Protein AF-A0A7S4IKW6-F1 (afdb_monomer_lite)

Sequence (118 aa):
PWAKAIRKTIKEYEDLGVSIDPGWNEKRDEVMYNAVLGKFQQNQRLKTLLINTYPKELVEHRDSYWADGGDGSGENKLGHTLMRVRDVLRNELQTPLGKRHINKLPEPREEPQIKRTK

Structure (mmCIF, N/CA/C/O backbone):
data_AF-A0A7S4IKW6-F1
#
_entry.id   AF-A0A7S4IKW6-F1
#
loop_
_atom_site.group_PDB
_atom_site.id
_atom_site.type_symbol
_atom_site.label_atom_id
_atom_site.label_alt_id
_atom_site.label_comp_id
_atom_site.label_asym_id
_atom_site.label_entity_id
_atom_site.label_seq_id
_atom_site.pdbx_PDB_ins_code
_atom_site.Cartn_x
_atom_site.Cartn_y
_atom_site.Cartn_z
_atom_site.occupancy
_atom_site.B_iso_or_equiv
_atom_site.auth_seq_id
_atom_site.auth_comp_id
_atom_site.auth_asym_id
_atom_site.auth_atom_id
_atom_site.pdbx_PDB_model_num
ATOM 1 N N . PRO A 1 1 ? 23.397 0.909 1.119 1.00 82.44 1 PRO A N 1
ATOM 2 C CA . PRO A 1 1 ? 21.931 1.155 1.121 1.00 82.44 1 PRO A CA 1
ATOM 3 C C . PRO A 1 1 ? 21.209 0.276 0.092 1.00 82.44 1 PRO A C 1
ATOM 5 O O . PRO A 1 1 ? 21.657 0.207 -1.051 1.00 82.44 1 PRO A O 1
ATOM 8 N N . TRP A 1 2 ? 20.110 -0.374 0.484 1.00 82.56 2 TRP A N 1
ATOM 9 C CA . TRP A 1 2 ? 19.322 -1.267 -0.381 1.00 82.56 2 TRP A CA 1
ATOM 10 C C . TRP A 1 2 ? 18.869 -0.586 -1.687 1.00 82.56 2 TRP A C 1
ATOM 12 O O . TRP A 1 2 ? 18.935 -1.191 -2.750 1.00 82.56 2 TRP A O 1
A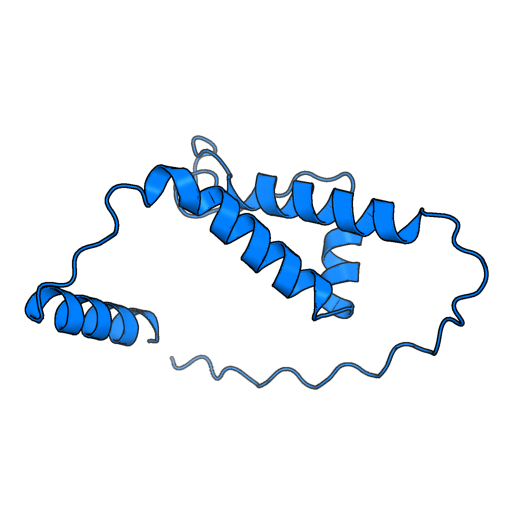TOM 22 N N . ALA A 1 3 ? 18.550 0.711 -1.642 1.00 83.56 3 ALA A N 1
ATOM 23 C CA . ALA A 1 3 ? 18.171 1.489 -2.823 1.00 83.56 3 ALA A CA 1
ATOM 24 C C . ALA A 1 3 ? 19.270 1.545 -3.905 1.00 83.56 3 ALA A C 1
ATOM 26 O O . ALA A 1 3 ? 18.968 1.521 -5.095 1.00 83.56 3 ALA A O 1
ATOM 27 N N . LYS A 1 4 ? 20.556 1.582 -3.516 1.00 89.38 4 LYS A N 1
ATOM 28 C CA . LYS A 1 4 ? 21.678 1.553 -4.474 1.00 89.38 4 LYS A CA 1
ATOM 29 C C . LYS A 1 4 ? 21.788 0.186 -5.154 1.00 89.38 4 LYS A C 1
ATOM 31 O O . LYS A 1 4 ? 22.070 0.134 -6.345 1.00 89.38 4 LYS A O 1
ATOM 36 N N . ALA A 1 5 ? 21.549 -0.892 -4.405 1.00 92.56 5 ALA A N 1
ATOM 37 C CA . ALA A 1 5 ? 21.542 -2.246 -4.949 1.00 92.56 5 ALA A CA 1
ATOM 38 C C . ALA A 1 5 ? 20.396 -2.427 -5.955 1.00 92.56 5 ALA A C 1
ATOM 40 O O . ALA A 1 5 ? 20.648 -2.858 -7.071 1.00 92.56 5 ALA A O 1
ATOM 41 N N . ILE A 1 6 ? 19.181 -1.979 -5.613 1.00 91.81 6 ILE A N 1
ATOM 42 C CA . ILE A 1 6 ? 18.028 -2.046 -6.523 1.00 91.81 6 ILE A CA 1
A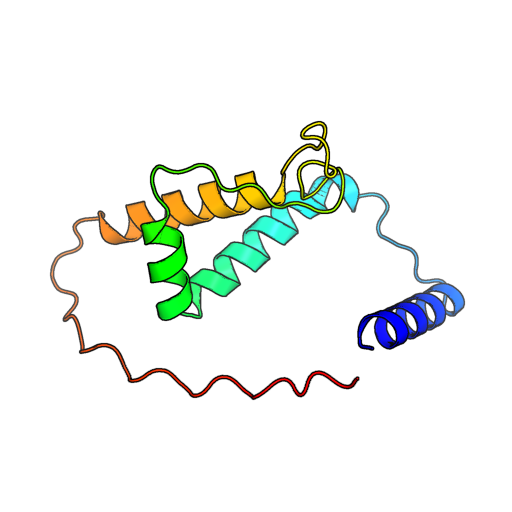TOM 43 C C . ILE A 1 6 ? 18.280 -1.266 -7.812 1.00 91.81 6 ILE A C 1
ATOM 45 O O . ILE A 1 6 ? 18.054 -1.801 -8.887 1.00 91.81 6 ILE A O 1
ATOM 49 N N . ARG A 1 7 ? 18.790 -0.029 -7.733 1.00 91.88 7 ARG A N 1
ATOM 50 C CA . ARG A 1 7 ? 19.098 0.760 -8.941 1.00 91.88 7 ARG A CA 1
ATOM 51 C C . ARG A 1 7 ? 20.119 0.072 -9.841 1.00 91.88 7 ARG A C 1
ATOM 53 O O . ARG A 1 7 ? 19.989 0.138 -11.056 1.00 91.88 7 ARG A O 1
ATOM 60 N N . LYS A 1 8 ? 21.122 -0.583 -9.248 1.00 94.62 8 LYS A N 1
ATOM 61 C CA . LYS A 1 8 ? 22.099 -1.368 -10.004 1.00 94.62 8 LYS A CA 1
ATOM 62 C C . LYS A 1 8 ? 21.411 -2.523 -10.735 1.00 94.62 8 LYS A C 1
ATOM 64 O O . LYS A 1 8 ? 21.619 -2.668 -11.928 1.00 94.62 8 LYS A O 1
ATOM 69 N N . THR A 1 9 ? 20.565 -3.280 -10.039 1.00 94.25 9 THR A N 1
ATOM 70 C CA . THR A 1 9 ? 19.806 -4.384 -10.637 1.00 94.25 9 THR A CA 1
ATOM 71 C C . THR A 1 9 ? 18.853 -3.901 -11.728 1.00 94.25 9 THR A C 1
ATOM 73 O O . THR A 1 9 ? 18.800 -4.516 -12.778 1.00 94.25 9 THR A O 1
ATOM 76 N N . ILE A 1 10 ? 18.146 -2.783 -11.537 1.00 91.94 10 ILE A N 1
ATOM 77 C CA . ILE A 1 10 ? 17.283 -2.208 -12.583 1.00 91.94 10 ILE A CA 1
ATOM 78 C C . ILE A 1 10 ? 18.101 -1.937 -13.847 1.00 91.94 10 ILE A C 1
ATOM 80 O O . ILE A 1 10 ? 17.740 -2.429 -14.909 1.00 91.94 10 ILE A O 1
ATOM 84 N N . LYS A 1 11 ? 19.247 -1.260 -13.708 1.00 93.75 11 LYS A N 1
ATOM 85 C CA . LYS A 1 11 ? 20.132 -0.978 -14.839 1.00 93.75 11 LYS A CA 1
ATOM 86 C C . LYS A 1 11 ? 20.637 -2.251 -15.526 1.00 93.75 11 LYS A C 1
ATOM 88 O O . LYS A 1 11 ? 20.643 -2.319 -16.745 1.00 93.75 11 LYS A O 1
ATOM 93 N N . GLU A 1 12 ? 21.033 -3.265 -14.755 1.00 96.31 12 GLU A N 1
ATOM 94 C CA . GLU A 1 12 ? 21.467 -4.559 -15.305 1.00 96.31 12 GLU A CA 1
ATOM 95 C C . GLU A 1 12 ? 20.377 -5.203 -16.180 1.00 96.31 12 GLU A C 1
ATOM 97 O O . GLU A 1 12 ? 20.694 -5.793 -17.205 1.00 96.31 12 GLU A O 1
ATOM 102 N N . TYR A 1 13 ? 19.100 -5.074 -15.814 1.00 95.56 13 TYR A N 1
ATOM 103 C CA . TYR A 1 13 ? 17.983 -5.606 -16.601 1.00 95.56 13 TYR A CA 1
ATOM 104 C C . TYR A 1 13 ? 17.617 -4.708 -17.792 1.00 95.56 13 TYR A C 1
ATOM 106 O O . TYR A 1 13 ? 17.295 -5.226 -18.860 1.00 95.56 13 TYR A O 1
ATOM 114 N N . GLU A 1 14 ? 17.719 -3.386 -17.645 1.00 95.00 14 GLU A N 1
ATOM 115 C CA . GLU A 1 14 ? 17.571 -2.436 -18.756 1.00 95.00 14 GLU A CA 1
ATOM 116 C C . GLU A 1 14 ? 18.622 -2.694 -19.849 1.00 95.00 14 GLU A C 1
ATOM 118 O O . GLU A 1 14 ? 18.273 -2.770 -21.026 1.00 95.00 14 GLU A O 1
ATOM 123 N N . ASP A 1 15 ? 19.884 -2.924 -19.465 1.00 96.38 15 ASP A N 1
ATOM 124 C CA . ASP A 1 15 ? 20.984 -3.259 -20.382 1.00 96.38 15 ASP A CA 1
ATOM 125 C C . ASP A 1 15 ? 20.752 -4.615 -21.096 1.00 96.38 15 ASP A C 1
ATOM 127 O O . ASP A 1 15 ? 21.259 -4.838 -22.195 1.00 96.38 15 ASP A O 1
ATOM 131 N N . LEU A 1 16 ? 19.946 -5.510 -20.506 1.00 97.00 16 LEU A N 1
ATOM 132 C CA . LEU A 1 16 ? 19.491 -6.770 -21.116 1.00 97.00 16 LEU A CA 1
ATOM 133 C C . LEU A 1 16 ? 18.244 -6.604 -22.007 1.00 97.00 16 LEU A C 1
ATOM 135 O O . LEU A 1 16 ? 17.724 -7.593 -22.525 1.00 97.00 16 LEU A O 1
ATOM 139 N N . GLY A 1 17 ? 17.753 -5.377 -22.190 1.00 95.81 17 GLY A N 1
ATOM 140 C CA . GLY A 1 17 ? 16.576 -5.074 -23.004 1.00 95.81 17 GLY A CA 1
ATOM 141 C C . GLY A 1 17 ? 15.240 -5.300 -22.294 1.00 95.81 17 GLY A C 1
ATOM 142 O O . GLY A 1 17 ? 14.199 -5.311 -22.951 1.00 95.81 17 GLY A O 1
ATOM 143 N N . VAL A 1 18 ? 15.235 -5.481 -20.970 1.00 95.50 18 VAL A N 1
ATOM 144 C CA . VAL A 1 18 ? 13.996 -5.563 -20.188 1.00 95.50 18 VAL A CA 1
ATOM 145 C C . VAL A 1 18 ? 13.476 -4.155 -19.934 1.00 95.50 18 VAL A C 1
ATOM 147 O O . VAL A 1 18 ? 14.145 -3.334 -19.311 1.00 95.50 18 VAL A O 1
ATOM 150 N N . SER A 1 19 ? 12.255 -3.881 -20.384 1.00 91.88 19 SER A N 1
ATOM 151 C CA . SER A 1 19 ? 11.562 -2.627 -20.108 1.00 91.88 19 SER A CA 1
ATOM 152 C C . SER A 1 19 ? 10.540 -2.788 -18.986 1.00 91.88 19 SER A C 1
ATOM 154 O O . SER A 1 19 ? 10.034 -3.880 -18.718 1.00 91.88 19 SER A O 1
ATOM 156 N N . ILE A 1 20 ? 10.185 -1.670 -18.356 1.00 89.25 20 ILE A N 1
ATOM 157 C CA . ILE A 1 20 ? 9.023 -1.619 -17.469 1.00 89.25 20 ILE A CA 1
ATOM 158 C C . ILE A 1 20 ? 7.768 -1.918 -18.297 1.00 89.25 20 ILE A C 1
ATOM 160 O O . ILE A 1 20 ? 7.652 -1.488 -19.446 1.00 89.25 20 ILE A O 1
ATOM 164 N N . ASP A 1 21 ? 6.840 -2.668 -17.706 1.00 92.12 21 ASP A N 1
ATOM 165 C CA . ASP A 1 21 ? 5.535 -2.922 -18.306 1.00 92.12 21 ASP A CA 1
ATOM 166 C C . ASP A 1 21 ? 4.819 -1.583 -18.569 1.00 92.12 21 ASP A C 1
ATOM 168 O O . ASP A 1 21 ? 4.603 -0.826 -17.616 1.00 92.12 21 ASP A O 1
ATOM 172 N N . PRO A 1 22 ? 4.437 -1.267 -19.820 1.00 94.44 22 PRO A N 1
ATOM 173 C CA . PRO A 1 22 ? 3.726 -0.030 -20.124 1.00 94.44 22 PRO A CA 1
ATOM 174 C C . PRO A 1 22 ? 2.393 0.088 -19.370 1.00 94.44 22 PRO A C 1
ATOM 176 O O . PRO A 1 22 ? 1.984 1.202 -19.065 1.00 94.44 22 PRO A O 1
ATOM 179 N N . GLY A 1 23 ? 1.762 -1.038 -19.009 1.00 96.44 23 GLY A N 1
ATOM 180 C CA . GLY A 1 23 ? 0.545 -1.105 -18.196 1.00 96.44 23 GLY A CA 1
ATOM 181 C C . GLY A 1 23 ? 0.789 -1.062 -16.679 1.00 96.44 23 GLY A C 1
ATOM 182 O O . GLY A 1 23 ? -0.063 -1.475 -15.885 1.00 96.44 23 GLY A O 1
ATOM 183 N N . TRP A 1 24 ? 1.994 -0.682 -16.232 1.00 94.88 24 TRP A N 1
ATOM 184 C CA . TRP A 1 24 ? 2.344 -0.675 -14.810 1.00 94.88 24 TRP A CA 1
ATOM 185 C C . TRP A 1 24 ? 1.523 0.331 -13.997 1.00 94.88 24 TRP A C 1
ATOM 187 O O . TRP A 1 24 ? 1.130 0.032 -12.866 1.00 94.88 24 TRP A O 1
ATOM 197 N N . ASN A 1 25 ? 1.250 1.512 -14.550 1.00 94.00 25 ASN A N 1
ATOM 198 C CA . ASN A 1 25 ? 0.569 2.578 -13.815 1.00 94.00 25 ASN A CA 1
ATOM 199 C C . ASN A 1 25 ? -0.882 2.220 -13.477 1.00 94.00 25 ASN A C 1
ATOM 201 O O . ASN A 1 25 ? -1.384 2.626 -12.434 1.00 94.00 25 ASN A O 1
ATOM 205 N N . GLU A 1 26 ? -1.516 1.401 -14.307 1.00 94.75 26 GLU A N 1
ATOM 206 C CA . GLU A 1 26 ? -2.891 0.939 -14.170 1.00 94.75 26 GLU A CA 1
ATOM 207 C C . GLU A 1 26 ? -3.023 -0.151 -13.099 1.00 94.75 26 GLU A C 1
ATOM 209 O O . GLU A 1 26 ? -4.077 -0.293 -12.483 1.00 94.75 26 GLU A O 1
ATOM 214 N N . LYS A 1 27 ? -1.952 -0.918 -12.845 1.00 96.62 27 LYS A N 1
ATOM 215 C CA . LYS A 1 27 ? -1.973 -2.054 -11.907 1.00 96.62 27 LYS A CA 1
ATOM 216 C C . LYS A 1 27 ? -1.247 -1.812 -10.584 1.00 96.62 27 LYS A C 1
ATOM 218 O O . LYS A 1 27 ? -1.445 -2.585 -9.647 1.00 96.62 27 LYS A O 1
ATOM 223 N N . ARG A 1 28 ? -0.409 -0.772 -10.474 1.00 96.00 28 ARG A N 1
ATOM 224 C CA . ARG A 1 28 ? 0.435 -0.527 -9.285 1.00 96.00 28 ARG A CA 1
ATOM 225 C C . ARG A 1 28 ? -0.358 -0.413 -7.981 1.00 96.00 28 ARG A C 1
ATOM 227 O O . ARG A 1 28 ? 0.108 -0.904 -6.955 1.00 96.00 28 ARG A O 1
ATOM 234 N N . ASP A 1 29 ? -1.551 0.178 -8.027 1.00 97.50 29 ASP A N 1
ATOM 235 C CA . ASP A 1 29 ? -2.418 0.346 -6.854 1.00 97.50 29 ASP A CA 1
ATOM 236 C C . ASP A 1 29 ? -2.935 -1.005 -6.351 1.00 97.50 29 ASP A C 1
ATOM 238 O O . ASP A 1 29 ? -2.872 -1.297 -5.158 1.00 97.50 29 ASP A O 1
ATOM 242 N N . GLU A 1 30 ? -3.372 -1.872 -7.265 1.00 97.88 30 GLU A N 1
ATOM 243 C CA . GLU A 1 30 ? -3.860 -3.209 -6.926 1.00 97.88 30 GLU A CA 1
ATOM 244 C C . GLU A 1 30 ? -2.716 -4.122 -6.459 1.00 97.88 30 GLU A C 1
ATOM 246 O O . GLU A 1 30 ? -2.856 -4.872 -5.493 1.00 97.88 30 GLU A O 1
ATOM 251 N N . VAL A 1 31 ? -1.533 -4.021 -7.074 1.00 97.94 31 VAL A N 1
ATOM 252 C CA . VAL A 1 31 ? -0.333 -4.726 -6.596 1.00 97.94 31 VAL A CA 1
ATOM 253 C C . VAL A 1 31 ? 0.034 -4.275 -5.177 1.00 97.94 31 VAL A C 1
ATOM 255 O O . VAL A 1 31 ? 0.313 -5.117 -4.320 1.00 97.94 31 VAL A O 1
ATOM 258 N N . MET A 1 32 ? -0.011 -2.967 -4.900 1.00 97.69 32 MET A N 1
ATOM 259 C CA . MET A 1 32 ? 0.237 -2.428 -3.561 1.00 97.69 32 MET A CA 1
ATOM 260 C C . MET A 1 32 ? -0.805 -2.925 -2.558 1.00 97.69 32 MET A C 1
ATOM 262 O O . MET A 1 32 ? -0.438 -3.363 -1.469 1.00 97.69 32 MET A O 1
ATOM 266 N N . TYR A 1 33 ? -2.088 -2.919 -2.927 1.00 98.56 33 TYR A N 1
ATOM 267 C CA . TYR A 1 33 ? -3.160 -3.453 -2.092 1.00 98.56 33 TYR A CA 1
ATOM 268 C C . TYR A 1 33 ? -2.897 -4.906 -1.691 1.00 98.56 33 TYR A C 1
ATOM 270 O O . TYR A 1 33 ? -2.891 -5.216 -0.499 1.00 98.56 33 TYR A O 1
ATOM 278 N N . ASN A 1 34 ? -2.593 -5.774 -2.657 1.00 98.38 34 ASN A N 1
ATOM 279 C CA . ASN A 1 34 ? -2.316 -7.186 -2.396 1.00 98.38 34 ASN A CA 1
ATOM 280 C C . ASN A 1 34 ? -1.077 -7.382 -1.507 1.00 98.38 34 ASN A C 1
ATOM 282 O O . ASN A 1 34 ? -1.099 -8.189 -0.574 1.00 98.38 34 ASN A O 1
ATOM 286 N N . ALA A 1 35 ? -0.013 -6.606 -1.733 1.00 98.38 35 ALA A N 1
ATOM 287 C CA . ALA A 1 35 ? 1.191 -6.651 -0.905 1.00 98.38 35 ALA A CA 1
ATOM 288 C C . ALA A 1 35 ? 0.922 -6.202 0.543 1.00 98.38 35 ALA A C 1
ATOM 290 O O . ALA A 1 35 ? 1.359 -6.854 1.496 1.00 98.38 35 ALA A O 1
ATOM 291 N N . VAL A 1 36 ? 0.182 -5.103 0.724 1.00 98.38 36 VAL A N 1
ATOM 292 C CA . VAL A 1 36 ? -0.193 -4.577 2.043 1.00 98.38 36 VAL A CA 1
ATOM 293 C C . VAL A 1 36 ? -1.116 -5.560 2.761 1.00 98.38 36 VAL A C 1
ATOM 295 O O . VAL A 1 36 ? -0.857 -5.895 3.918 1.00 98.38 36 VAL A O 1
ATOM 298 N N . LEU A 1 37 ? -2.140 -6.083 2.085 1.00 98.31 37 LEU A N 1
ATOM 299 C CA . LEU A 1 37 ? -3.033 -7.094 2.647 1.00 98.31 37 LEU A CA 1
ATOM 300 C C . LEU A 1 37 ? -2.245 -8.321 3.113 1.00 98.31 37 LEU A C 1
ATOM 302 O O . LEU A 1 37 ? -2.355 -8.701 4.278 1.00 98.31 37 LEU A O 1
ATOM 306 N N . GLY A 1 38 ? -1.383 -8.876 2.256 1.00 97.88 38 GLY A N 1
ATOM 307 C CA . GLY A 1 38 ? -0.528 -10.012 2.598 1.00 97.88 38 GLY A CA 1
ATOM 308 C C . GLY A 1 38 ? 0.356 -9.736 3.818 1.00 97.88 38 GLY A C 1
ATOM 309 O O . GLY A 1 38 ? 0.391 -10.542 4.749 1.00 97.88 38 GLY A O 1
ATOM 310 N N . LYS A 1 39 ? 0.993 -8.557 3.882 1.00 97.81 39 LYS A N 1
ATOM 311 C CA . LYS A 1 39 ? 1.820 -8.130 5.024 1.00 97.81 39 LYS A CA 1
ATOM 312 C C . LYS A 1 39 ? 1.048 -8.168 6.344 1.00 97.81 39 LYS A C 1
ATOM 314 O O . LYS A 1 39 ? 1.552 -8.690 7.341 1.00 97.81 39 LYS A O 1
ATOM 319 N N . PHE A 1 40 ? -0.160 -7.608 6.369 1.00 97.94 40 PHE A N 1
ATOM 320 C CA . PHE A 1 40 ? -0.973 -7.555 7.584 1.00 97.94 40 PHE A CA 1
ATOM 321 C C . PHE A 1 40 ? -1.677 -8.885 7.876 1.00 97.94 40 PHE A C 1
ATOM 323 O O . PHE A 1 40 ? -1.886 -9.213 9.039 1.00 97.94 40 PHE A O 1
ATOM 330 N N . GLN A 1 41 ? -1.982 -9.707 6.873 1.00 95.50 41 GLN A N 1
ATOM 331 C CA . GLN A 1 41 ? -2.506 -11.056 7.091 1.00 95.50 41 GLN A CA 1
ATOM 332 C C . GLN A 1 41 ? -1.462 -11.988 7.718 1.00 95.50 41 GLN A C 1
ATOM 334 O O . GLN A 1 41 ? -1.801 -12.725 8.644 1.00 95.50 41 GLN A O 1
ATOM 339 N N . GLN A 1 42 ? -0.208 -11.917 7.264 1.00 96.81 42 GLN A N 1
ATOM 340 C CA . GLN A 1 42 ? 0.894 -12.770 7.725 1.00 96.81 42 GLN A CA 1
ATOM 341 C C . GLN A 1 42 ? 1.408 -12.413 9.127 1.00 96.81 42 GLN A C 1
ATOM 343 O O . GLN A 1 42 ? 1.981 -13.265 9.807 1.00 96.81 42 GLN A O 1
ATOM 348 N N . ASN A 1 43 ? 1.227 -11.167 9.577 1.00 96.94 43 ASN A N 1
ATOM 349 C CA . ASN A 1 43 ? 1.751 -10.693 10.856 1.00 96.94 43 ASN A CA 1
ATOM 350 C C . ASN A 1 43 ? 0.634 -10.187 11.779 1.00 96.94 43 ASN A C 1
ATOM 352 O O . ASN A 1 43 ? 0.157 -9.058 11.655 1.00 96.94 43 ASN A O 1
ATOM 356 N N . GLN A 1 44 ? 0.260 -11.014 12.759 1.00 94.81 44 GLN A N 1
ATOM 357 C CA . GLN A 1 44 ? -0.862 -10.731 13.655 1.00 94.81 44 GLN A CA 1
ATOM 358 C C . GLN A 1 44 ? -0.649 -9.481 14.526 1.00 94.81 44 GLN A C 1
ATOM 360 O O . GLN A 1 44 ? -1.603 -8.749 14.780 1.00 94.81 44 GLN A O 1
ATOM 365 N N . ARG A 1 45 ? 0.588 -9.186 14.951 1.00 96.88 45 ARG A N 1
ATOM 366 C CA . ARG A 1 45 ? 0.886 -7.962 15.713 1.00 96.88 45 ARG A CA 1
ATOM 367 C C . ARG A 1 45 ? 0.644 -6.720 14.859 1.00 96.88 45 ARG A C 1
ATOM 369 O O . ARG A 1 45 ? -0.030 -5.797 15.309 1.00 96.88 45 ARG A O 1
ATOM 376 N N . LEU A 1 46 ? 1.154 -6.708 13.625 1.00 97.88 46 LEU A N 1
ATOM 377 C CA . LEU A 1 46 ? 0.921 -5.599 12.696 1.00 97.88 46 LEU A CA 1
ATOM 378 C C . LEU A 1 46 ? -0.567 -5.453 12.365 1.00 97.88 46 LEU A C 1
ATOM 380 O O . LEU A 1 46 ? -1.066 -4.332 12.341 1.00 97.88 46 LEU A O 1
ATOM 384 N N . LYS A 1 47 ? -1.283 -6.569 12.161 1.00 97.44 47 LYS A N 1
ATOM 385 C CA . LYS A 1 47 ? -2.740 -6.578 11.947 1.00 97.44 47 LYS A CA 1
ATOM 386 C C . LYS A 1 47 ? -3.468 -5.817 13.047 1.00 97.44 47 LYS A C 1
ATOM 388 O O . LYS A 1 47 ? -4.216 -4.889 12.757 1.00 97.44 47 LYS A O 1
ATOM 393 N N . THR A 1 48 ? -3.208 -6.180 14.302 1.00 96.56 48 THR A N 1
ATOM 394 C CA . THR A 1 48 ? -3.817 -5.531 15.467 1.00 96.56 48 THR A CA 1
ATOM 395 C C . THR A 1 48 ? -3.484 -4.042 15.517 1.00 96.56 48 THR A C 1
ATOM 397 O O . THR A 1 48 ? -4.377 -3.229 15.737 1.00 96.56 48 THR A O 1
ATOM 400 N N . LEU A 1 49 ? -2.226 -3.665 15.257 1.00 98.06 49 LEU A N 1
ATOM 401 C CA . LEU A 1 49 ? -1.822 -2.257 15.221 1.00 98.06 49 LEU A CA 1
ATOM 402 C C . LEU A 1 49 ? -2.587 -1.466 14.155 1.00 98.06 49 LEU A C 1
ATOM 404 O O . LEU A 1 49 ? -3.089 -0.389 14.460 1.00 98.06 49 LEU A O 1
ATOM 408 N N . LEU A 1 50 ? -2.722 -2.005 12.940 1.00 98.06 50 LEU A N 1
ATOM 409 C CA . LEU A 1 50 ? -3.469 -1.350 11.867 1.00 98.06 50 LEU A CA 1
ATOM 410 C C . LEU A 1 50 ? -4.954 -1.203 12.219 1.00 98.06 50 LEU A C 1
ATOM 412 O O . LEU A 1 50 ? -5.518 -0.124 12.045 1.00 98.06 50 LEU A O 1
ATOM 416 N N . ILE A 1 51 ? -5.581 -2.258 12.745 1.00 97.62 51 ILE A N 1
ATOM 417 C CA . ILE A 1 51 ? -6.991 -2.244 13.164 1.00 97.62 51 ILE A CA 1
ATOM 418 C C . ILE A 1 51 ? -7.242 -1.166 14.222 1.00 97.62 51 ILE A C 1
ATOM 420 O O . ILE A 1 51 ? -8.204 -0.406 14.103 1.00 97.62 51 ILE A O 1
ATOM 424 N N . ASN A 1 52 ? -6.343 -1.047 15.200 1.00 97.31 52 ASN A N 1
ATOM 425 C CA . ASN A 1 52 ? -6.447 -0.078 16.290 1.00 97.31 52 ASN A CA 1
ATOM 426 C C . ASN A 1 52 ? -6.307 1.386 15.842 1.00 97.31 52 ASN A C 1
ATOM 428 O O . ASN A 1 52 ? -6.549 2.286 16.642 1.00 97.31 52 ASN A O 1
ATOM 432 N N . THR A 1 53 ? -5.942 1.653 14.584 1.00 97.75 53 THR A N 1
ATOM 433 C CA . THR A 1 53 ? -5.959 3.022 14.046 1.00 97.75 53 THR A CA 1
ATOM 434 C C . THR A 1 53 ? -7.370 3.521 13.740 1.00 97.75 53 THR A C 1
ATOM 436 O O . THR A 1 53 ? -7.565 4.725 13.607 1.00 97.75 53 THR A O 1
ATOM 439 N N . TYR A 1 54 ? -8.365 2.634 13.620 1.00 96.19 54 TYR A N 1
ATOM 440 C CA . TYR A 1 54 ? -9.743 3.032 13.335 1.00 96.19 54 TYR A CA 1
ATOM 441 C C . TYR A 1 54 ? -10.321 3.910 14.467 1.00 96.19 54 TYR A C 1
ATOM 443 O O . TYR A 1 54 ? -10.122 3.582 15.637 1.00 96.19 54 TYR A O 1
ATOM 451 N N . PRO A 1 55 ? -11.073 4.988 14.163 1.00 96.44 55 PRO A N 1
ATOM 452 C CA . PRO A 1 55 ? -11.516 5.441 12.837 1.00 96.44 55 PRO A CA 1
ATOM 453 C C . PRO A 1 55 ? -10.608 6.500 12.189 1.00 96.44 55 PRO A C 1
ATOM 455 O O . PRO A 1 55 ? -11.039 7.172 11.259 1.00 96.44 55 PRO A O 1
ATOM 458 N N . LYS A 1 56 ? -9.376 6.693 12.674 1.00 98.25 56 LYS A N 1
ATOM 459 C CA . LYS A 1 56 ? -8.508 7.786 12.215 1.00 98.25 56 LYS A CA 1
ATOM 460 C C . LYS A 1 56 ? -8.069 7.600 10.765 1.00 98.25 56 LYS A C 1
ATOM 462 O O . LYS A 1 56 ? -7.860 6.473 10.303 1.00 98.25 56 LYS A O 1
ATOM 467 N N . GLU A 1 57 ? -7.895 8.720 10.079 1.00 97.06 57 GLU A N 1
ATOM 468 C CA . GLU A 1 57 ? -7.247 8.762 8.776 1.00 97.06 57 GLU A CA 1
ATOM 469 C C . GLU A 1 57 ? -5.749 8.465 8.911 1.00 97.06 57 GLU A C 1
ATOM 471 O O . GLU A 1 57 ? -5.112 8.841 9.899 1.00 97.06 57 GLU A O 1
ATOM 476 N N . LEU A 1 58 ? -5.199 7.751 7.929 1.00 97.25 58 LEU A N 1
ATOM 477 C CA . LEU A 1 58 ? -3.772 7.472 7.829 1.00 97.25 58 LEU A CA 1
ATOM 478 C C . LEU A 1 58 ? -3.209 8.240 6.640 1.00 97.25 58 LEU A C 1
ATOM 480 O O . LEU A 1 58 ? -3.666 8.047 5.514 1.00 97.25 58 LEU A O 1
ATOM 484 N N . VAL A 1 59 ? -2.214 9.080 6.907 1.00 95.69 59 VAL A N 1
ATOM 485 C CA . VAL A 1 59 ? -1.528 9.900 5.906 1.00 95.69 59 VAL A CA 1
ATOM 486 C C . VAL A 1 59 ? -0.031 9.647 6.023 1.00 95.69 59 VAL A C 1
ATOM 488 O O . VAL A 1 59 ? 0.529 9.734 7.117 1.00 95.69 59 VAL A O 1
ATOM 491 N N . GLU A 1 60 ? 0.609 9.294 4.910 1.00 90.06 60 GLU A N 1
ATOM 492 C CA . GLU A 1 60 ? 2.069 9.177 4.826 1.00 90.06 60 GLU A CA 1
ATOM 493 C C . GLU A 1 60 ? 2.653 10.498 4.304 1.00 90.06 60 GLU A C 1
ATOM 495 O O . GLU A 1 60 ? 2.087 11.102 3.397 1.00 90.06 60 GLU A O 1
ATOM 500 N N . HIS A 1 61 ? 3.801 10.922 4.842 1.00 90.81 61 HIS A N 1
ATOM 501 C CA . HIS A 1 61 ? 4.423 12.213 4.526 1.00 90.81 61 HIS A CA 1
ATOM 502 C C . HIS A 1 61 ? 5.731 12.029 3.744 1.00 90.81 61 HIS A C 1
ATOM 504 O O . HIS A 1 61 ? 6.819 11.955 4.324 1.00 90.81 61 HIS A O 1
ATOM 510 N N . ARG A 1 62 ? 5.621 11.836 2.425 1.00 86.75 62 ARG A N 1
ATOM 511 C CA . ARG A 1 62 ? 6.748 11.627 1.496 1.00 86.75 62 ARG A CA 1
ATOM 512 C C . ARG A 1 62 ? 6.428 12.150 0.093 1.00 86.75 62 ARG A C 1
ATOM 514 O O . ARG A 1 62 ? 6.501 13.346 -0.140 1.00 86.75 62 ARG A O 1
ATOM 521 N N . ASP A 1 63 ? 6.157 11.259 -0.855 1.00 91.94 63 ASP A N 1
ATOM 522 C CA . ASP A 1 63 ? 5.936 11.607 -2.257 1.00 91.94 63 ASP A CA 1
ATOM 523 C C . ASP A 1 63 ? 4.478 11.996 -2.542 1.00 91.94 63 ASP A C 1
ATOM 525 O O . ASP A 1 63 ? 3.593 11.793 -1.717 1.00 91.94 63 ASP A O 1
ATOM 529 N N . SER A 1 64 ? 4.226 12.581 -3.709 1.00 94.25 64 SER A N 1
ATOM 530 C CA . SER A 1 64 ? 2.904 13.092 -4.079 1.00 94.25 64 SER A CA 1
ATOM 531 C C . SER A 1 64 ? 1.905 12.016 -4.507 1.00 94.25 64 SER A C 1
ATOM 533 O O . SER A 1 64 ? 0.726 12.323 -4.624 1.00 94.25 64 SER A O 1
ATOM 535 N N . TYR A 1 65 ? 2.333 10.776 -4.768 1.00 95.56 65 TYR A N 1
ATOM 536 C CA . TYR A 1 65 ? 1.423 9.727 -5.235 1.00 95.56 65 TYR A CA 1
ATOM 537 C C . TYR A 1 65 ? 0.983 8.812 -4.091 1.00 95.56 65 TYR A C 1
ATOM 539 O O . TYR A 1 65 ? -0.200 8.653 -3.800 1.00 95.56 65 TYR A O 1
ATOM 547 N N . TRP A 1 66 ? 1.940 8.202 -3.400 1.00 95.94 66 TRP A N 1
ATOM 548 C CA . TRP A 1 66 ? 1.665 7.308 -2.280 1.00 95.94 66 TRP A CA 1
ATOM 549 C C . TRP A 1 66 ? 1.358 8.060 -0.990 1.00 95.94 66 TRP A C 1
ATOM 551 O O . TRP A 1 66 ? 0.711 7.498 -0.107 1.00 95.94 66 TRP A O 1
ATOM 561 N N . ALA A 1 67 ? 1.809 9.303 -0.889 1.00 95.69 67 ALA A N 1
ATOM 562 C CA . ALA A 1 67 ? 1.765 10.143 0.295 1.00 95.69 67 ALA A CA 1
ATOM 563 C C . ALA A 1 67 ? 1.114 11.503 -0.035 1.00 95.69 67 ALA A C 1
ATOM 565 O O . ALA A 1 67 ? 0.513 11.674 -1.095 1.00 95.69 67 ALA A O 1
ATOM 566 N N . ASP A 1 68 ? 1.189 12.454 0.888 1.00 93.81 68 ASP A N 1
ATOM 567 C CA . ASP A 1 68 ? 0.591 13.787 0.775 1.00 93.81 68 ASP A CA 1
ATOM 568 C C . ASP A 1 68 ? 1.505 14.851 0.136 1.00 93.81 68 ASP A C 1
ATOM 570 O O . ASP A 1 68 ? 1.194 16.038 0.187 1.00 93.81 68 ASP A O 1
ATOM 574 N N . GLY A 1 69 ? 2.642 14.458 -0.446 1.00 89.62 69 GLY A N 1
ATOM 575 C CA . GLY A 1 69 ? 3.593 15.393 -1.059 1.00 89.62 69 GLY A CA 1
ATOM 576 C C . GLY A 1 69 ? 4.358 16.299 -0.083 1.00 89.62 69 GLY A C 1
ATOM 577 O O . GLY A 1 69 ? 5.149 17.124 -0.534 1.00 89.62 69 GLY A O 1
ATOM 578 N N . GLY A 1 70 ? 4.173 16.156 1.234 1.00 89.38 70 GLY A N 1
ATOM 579 C CA . GLY A 1 70 ? 4.821 16.999 2.243 1.00 89.38 70 GLY A CA 1
ATOM 580 C C . GLY A 1 70 ? 4.076 18.304 2.563 1.00 89.38 70 GLY A C 1
ATOM 581 O O . GLY A 1 70 ? 4.324 18.924 3.595 1.00 89.38 70 GLY A O 1
ATOM 582 N N . ASP A 1 71 ? 3.151 18.722 1.705 1.00 91.00 71 ASP A N 1
ATOM 583 C CA . ASP A 1 71 ? 2.353 19.946 1.840 1.00 91.00 71 ASP A CA 1
ATOM 584 C C . ASP A 1 71 ? 0.838 19.676 1.881 1.00 91.00 71 ASP A C 1
ATOM 586 O O . ASP A 1 71 ? 0.043 20.611 1.970 1.00 91.00 71 ASP A O 1
ATOM 590 N N . GLY A 1 72 ? 0.433 18.403 1.842 1.00 90.88 72 GLY A N 1
ATOM 591 C CA . GLY A 1 72 ? -0.969 17.997 1.814 1.00 90.88 72 GLY A CA 1
ATOM 592 C C . GLY A 1 72 ? -1.563 17.882 0.408 1.00 90.88 72 GLY A C 1
ATOM 593 O O . GLY A 1 72 ? -2.733 17.528 0.290 1.00 90.88 72 GLY A O 1
ATOM 594 N N . SER A 1 73 ? -0.805 18.183 -0.654 1.00 92.94 73 SER A N 1
ATOM 595 C CA . SER A 1 73 ? -1.305 18.176 -2.038 1.00 92.94 73 SER A CA 1
ATOM 596 C C . SER A 1 73 ? -1.294 16.801 -2.715 1.00 92.94 73 SER A C 1
ATOM 598 O O . SER A 1 73 ? -1.881 16.637 -3.785 1.00 92.94 73 SER A O 1
ATOM 600 N N . GLY A 1 74 ? -0.612 15.818 -2.121 1.00 94.88 74 GLY A N 1
ATOM 601 C CA . GLY A 1 74 ? -0.475 14.474 -2.678 1.00 94.88 74 GLY A CA 1
ATOM 602 C C . GLY A 1 74 ? -1.732 13.602 -2.568 1.00 94.88 74 GLY A C 1
ATOM 603 O O . GLY A 1 74 ? -2.650 13.868 -1.798 1.00 94.88 74 GLY A O 1
ATOM 604 N N . GLU A 1 75 ? -1.754 12.513 -3.336 1.00 96.31 75 GLU A N 1
ATOM 605 C CA . GLU A 1 75 ? -2.905 11.614 -3.483 1.00 96.31 75 GLU A CA 1
ATOM 606 C C . GLU A 1 75 ? -3.099 10.632 -2.312 1.00 96.31 75 GLU A C 1
ATOM 608 O O . GLU A 1 75 ? -4.119 9.945 -2.259 1.00 96.31 75 GLU A O 1
ATOM 613 N N . ASN A 1 76 ? -2.123 10.503 -1.403 1.00 97.00 76 ASN A N 1
ATOM 614 C CA . ASN A 1 76 ? -2.164 9.620 -0.230 1.00 97.00 76 ASN A CA 1
ATOM 615 C C . ASN A 1 76 ? -2.622 8.171 -0.536 1.00 97.00 76 ASN A C 1
ATOM 617 O O . ASN A 1 76 ? -3.317 7.520 0.257 1.00 97.00 76 ASN A O 1
ATOM 621 N N . LYS A 1 77 ? -2.231 7.616 -1.695 1.00 97.44 77 LYS A N 1
ATOM 622 C CA . LYS A 1 77 ? -2.679 6.281 -2.141 1.00 97.44 77 LYS A CA 1
ATOM 623 C C . LYS A 1 77 ? -2.330 5.172 -1.154 1.00 97.44 77 LYS A C 1
ATOM 625 O O . LYS A 1 77 ? -3.100 4.218 -1.004 1.00 97.44 77 LYS A O 1
ATOM 630 N N . LEU A 1 78 ? -1.200 5.280 -0.450 1.00 97.69 78 LEU A N 1
ATOM 631 C CA . LEU A 1 78 ? -0.813 4.300 0.564 1.00 97.69 78 LEU A CA 1
ATOM 632 C C . LEU A 1 78 ? -1.722 4.386 1.791 1.00 97.69 78 LEU A C 1
ATOM 634 O O . LEU A 1 78 ? -2.155 3.347 2.289 1.00 97.69 78 LEU A O 1
ATOM 638 N N 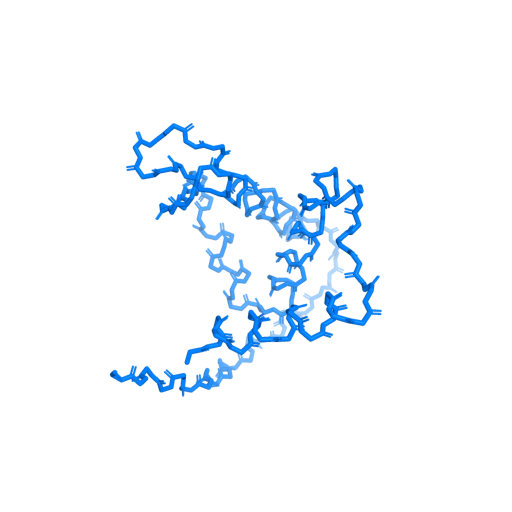. GLY A 1 79 ? -2.047 5.598 2.248 1.00 97.56 79 GLY A N 1
ATOM 639 C CA . GLY A 1 79 ? -3.001 5.823 3.330 1.00 97.56 79 GLY A CA 1
ATOM 640 C C . GLY A 1 79 ? -4.364 5.211 3.018 1.00 97.56 79 GLY A C 1
ATOM 641 O O . GLY A 1 79 ? -4.877 4.397 3.791 1.00 97.56 79 GLY A O 1
ATOM 642 N N . HIS A 1 80 ? -4.905 5.499 1.831 1.00 97.94 80 HIS A N 1
ATOM 643 C CA . HIS A 1 80 ? -6.149 4.893 1.349 1.00 97.94 80 HIS A CA 1
ATOM 644 C C . HIS A 1 80 ? -6.072 3.364 1.268 1.00 97.94 80 HIS A C 1
ATOM 646 O O . HIS A 1 80 ? -6.988 2.670 1.715 1.00 97.94 80 HIS A O 1
ATOM 652 N N . THR A 1 81 ? -4.957 2.820 0.776 1.00 98.44 81 THR A N 1
ATOM 653 C CA . THR A 1 81 ? -4.730 1.370 0.713 1.00 98.44 81 THR A CA 1
ATOM 654 C C . THR A 1 81 ? -4.727 0.734 2.106 1.00 98.44 81 THR A C 1
ATOM 656 O O . THR A 1 81 ? -5.390 -0.281 2.325 1.00 98.44 81 THR A O 1
ATOM 659 N N . LEU A 1 82 ? -4.028 1.337 3.072 1.00 98.50 82 LEU A N 1
ATOM 660 C CA . LEU A 1 82 ? -3.980 0.869 4.459 1.00 98.50 82 LEU A CA 1
ATOM 661 C C . LEU A 1 82 ? -5.363 0.888 5.110 1.00 98.50 82 LEU A C 1
ATOM 663 O O . LEU A 1 82 ? -5.723 -0.070 5.790 1.00 98.50 82 LEU A O 1
ATOM 667 N N . MET A 1 83 ? -6.147 1.943 4.883 1.00 98.50 83 MET A N 1
ATOM 668 C CA . MET A 1 83 ? -7.510 2.050 5.407 1.00 98.50 83 MET A CA 1
ATOM 669 C C . MET A 1 83 ? -8.452 1.020 4.769 1.00 98.50 83 MET A C 1
ATOM 671 O O . MET A 1 83 ? -9.189 0.353 5.492 1.00 98.50 83 MET A O 1
ATOM 675 N N . ARG A 1 84 ? -8.356 0.785 3.453 1.00 98.19 84 ARG A N 1
ATOM 676 C CA . ARG A 1 84 ? -9.101 -0.290 2.772 1.00 98.19 84 ARG A CA 1
ATOM 677 C C . ARG A 1 84 ? -8.763 -1.664 3.357 1.00 98.19 84 ARG A C 1
ATOM 679 O O . ARG A 1 84 ? -9.659 -2.446 3.661 1.00 98.19 84 ARG A O 1
ATOM 686 N N . VAL A 1 85 ? -7.475 -1.964 3.543 1.00 98.31 85 VAL A N 1
ATOM 687 C CA . VAL A 1 85 ? -7.021 -3.226 4.156 1.00 98.31 85 VAL A CA 1
ATOM 688 C C . VAL A 1 85 ? -7.486 -3.340 5.610 1.00 98.31 85 VAL A C 1
ATOM 690 O O . VAL A 1 85 ? -7.952 -4.401 6.020 1.00 98.31 85 VAL A O 1
ATOM 693 N N . ARG A 1 86 ? -7.410 -2.253 6.386 1.00 98.25 86 ARG A N 1
ATOM 694 C CA . ARG A 1 86 ? -7.908 -2.191 7.766 1.00 98.25 86 ARG A CA 1
ATOM 695 C C . ARG A 1 86 ? -9.373 -2.600 7.843 1.00 98.25 86 ARG A C 1
ATOM 697 O O . ARG A 1 86 ? -9.717 -3.412 8.696 1.00 98.25 86 ARG A O 1
ATOM 704 N N . ASP A 1 87 ? -10.216 -2.060 6.970 1.00 97.50 87 ASP A N 1
ATOM 705 C CA . ASP A 1 87 ? -11.656 -2.315 7.010 1.00 97.50 87 ASP A CA 1
ATOM 706 C C . ASP A 1 87 ? -11.986 -3.767 6.637 1.00 97.50 87 ASP A C 1
ATOM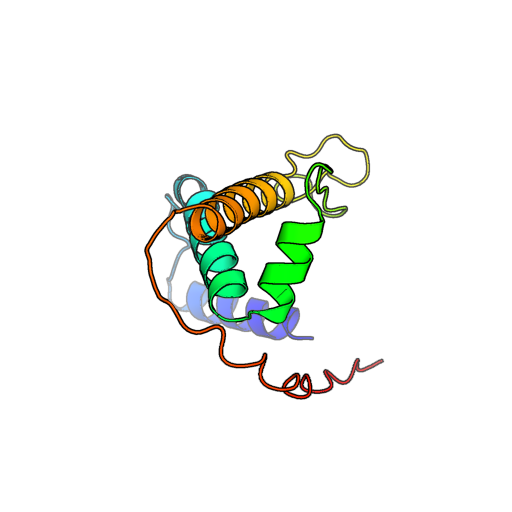 708 O O . ASP A 1 87 ? -12.784 -4.405 7.324 1.00 97.50 87 ASP A O 1
ATOM 712 N N . VAL A 1 88 ? -11.290 -4.343 5.647 1.00 96.75 88 VAL A N 1
ATOM 713 C CA . VAL A 1 88 ? -11.389 -5.780 5.325 1.00 96.75 88 VAL A CA 1
ATOM 714 C C . VAL A 1 88 ? -11.039 -6.641 6.544 1.00 96.75 88 VAL A C 1
ATOM 716 O O . VAL A 1 88 ? -11.832 -7.486 6.954 1.00 96.75 88 VAL A O 1
ATOM 719 N N . LEU A 1 89 ? -9.892 -6.385 7.180 1.00 95.62 89 LEU A N 1
ATOM 720 C CA . LEU A 1 89 ? -9.422 -7.170 8.327 1.00 95.62 89 LEU A CA 1
ATOM 721 C C . LEU A 1 89 ? -10.300 -6.982 9.578 1.00 95.62 89 LEU A C 1
ATOM 723 O O . LEU A 1 89 ? -10.431 -7.905 10.380 1.00 95.62 89 LEU A O 1
ATOM 727 N N . ARG A 1 90 ? -10.923 -5.809 9.758 1.00 93.94 90 ARG A N 1
ATOM 728 C CA . ARG A 1 90 ? -11.913 -5.576 10.825 1.00 93.94 90 ARG A CA 1
ATOM 729 C C . ARG A 1 90 ? -13.189 -6.378 10.594 1.00 93.94 90 ARG A C 1
ATOM 731 O O . ARG A 1 90 ? -13.698 -6.966 11.545 1.00 93.94 90 ARG A O 1
ATOM 738 N N . ASN A 1 91 ? -13.674 -6.438 9.356 1.00 90.75 91 ASN A N 1
ATOM 739 C CA . ASN A 1 91 ? -14.887 -7.181 9.014 1.00 90.75 91 ASN A CA 1
ATOM 740 C C . ASN A 1 91 ? -14.683 -8.702 9.127 1.00 90.75 91 ASN A C 1
ATOM 742 O O . ASN A 1 91 ? -15.580 -9.407 9.593 1.00 90.75 91 ASN A O 1
ATOM 746 N N . GLU A 1 92 ? -13.487 -9.210 8.808 1.00 85.75 92 GLU A N 1
ATOM 747 C CA . GLU A 1 92 ? -13.118 -10.613 9.062 1.00 85.75 92 GLU A CA 1
ATOM 748 C C . GLU A 1 92 ? -13.287 -10.997 10.547 1.00 85.75 92 GLU A C 1
ATOM 750 O O . GLU A 1 92 ? -13.764 -12.091 10.845 1.00 85.75 92 GLU A O 1
ATOM 755 N N . LEU A 1 93 ? -12.957 -10.099 11.487 1.00 71.75 93 LEU A N 1
ATOM 756 C CA . LEU A 1 93 ? -13.138 -10.335 12.930 1.00 71.75 93 LEU A CA 1
ATOM 757 C C . LEU A 1 93 ? -14.603 -10.288 13.382 1.00 71.75 93 LEU A C 1
ATOM 759 O O . LEU A 1 93 ? -14.943 -10.871 14.409 1.00 71.75 93 LEU A O 1
ATOM 763 N N . GLN A 1 94 ? -15.457 -9.573 12.650 1.00 63.12 94 GLN A N 1
ATOM 764 C CA . GLN A 1 94 ? -16.870 -9.379 12.991 1.00 63.12 94 GLN A CA 1
ATOM 765 C C . GLN A 1 94 ? -17.790 -10.432 12.365 1.00 63.12 94 GLN A C 1
ATOM 767 O O . GLN A 1 94 ? -18.977 -10.470 12.679 1.00 63.12 94 GLN A O 1
ATOM 772 N N . THR A 1 95 ? -17.263 -11.308 11.505 1.00 50.38 95 THR A N 1
ATOM 773 C CA . THR A 1 95 ? -18.055 -12.376 10.889 1.00 50.38 95 THR A CA 1
ATOM 774 C C . THR A 1 95 ? -18.370 -13.453 11.941 1.00 50.38 95 THR A C 1
ATOM 776 O O . THR A 1 95 ? -17.438 -14.062 12.475 1.00 50.38 95 THR A O 1
ATOM 779 N N . PRO A 1 96 ? -19.647 -13.742 12.264 1.00 49.16 96 PRO A N 1
ATOM 780 C CA . PRO A 1 96 ? -19.989 -14.753 13.256 1.00 49.16 96 PRO A CA 1
ATOM 781 C C . PRO A 1 96 ? -19.847 -16.150 12.643 1.00 49.16 96 PRO A C 1
ATOM 783 O O . PRO A 1 96 ? -20.807 -16.745 12.163 1.00 49.16 96 PRO A O 1
ATOM 786 N N . LEU A 1 97 ? -18.634 -16.700 12.670 1.00 47.28 97 LEU A N 1
ATOM 787 C CA . LEU A 1 97 ? -18.408 -18.128 12.463 1.00 47.28 97 LEU A CA 1
ATOM 788 C C . LEU A 1 97 ? -18.125 -18.768 13.818 1.00 47.28 97 LEU A C 1
ATOM 790 O O . LEU A 1 97 ? -17.052 -18.611 14.403 1.00 47.28 97 LEU A O 1
ATOM 794 N N . GLY A 1 98 ? -19.140 -19.468 14.327 1.00 45.56 98 GLY A N 1
ATOM 795 C CA . GLY A 1 98 ? -19.078 -20.226 15.565 1.00 45.56 98 GLY A CA 1
ATOM 796 C C . GLY A 1 98 ? -17.810 -21.077 15.668 1.00 45.56 98 GLY A C 1
ATOM 797 O O . GLY A 1 98 ? -17.441 -21.794 14.743 1.00 45.56 98 GLY A O 1
ATOM 798 N N . LYS A 1 99 ? -17.189 -21.017 16.851 1.00 45.47 99 LYS A N 1
ATOM 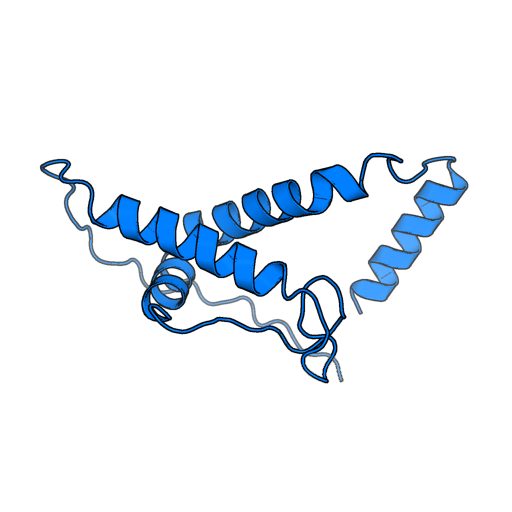799 C CA . LYS A 1 99 ? -16.104 -21.891 17.320 1.00 45.47 99 LYS A CA 1
ATOM 800 C C . LYS A 1 99 ? -14.804 -21.807 16.505 1.00 45.47 99 LYS A C 1
ATOM 802 O O . LYS A 1 99 ? -14.410 -22.755 15.833 1.00 45.47 99 LYS A O 1
ATOM 807 N N . ARG A 1 100 ? -14.031 -20.737 16.699 1.00 44.66 100 ARG A N 1
ATOM 808 C CA . ARG A 1 100 ? -12.565 -20.831 16.606 1.00 44.66 100 ARG A CA 1
ATOM 809 C C . ARG A 1 100 ? -11.963 -20.472 17.955 1.00 44.66 100 ARG A C 1
ATOM 811 O O . ARG A 1 100 ? -12.086 -19.351 18.433 1.00 44.66 100 ARG A O 1
ATOM 818 N N . HIS A 1 101 ? -11.391 -21.491 18.586 1.00 45.59 101 HIS A N 1
ATOM 819 C CA . HIS A 1 101 ? -10.629 -21.416 19.824 1.00 45.59 101 HIS A CA 1
ATOM 820 C C . HIS A 1 101 ? -9.570 -20.313 19.676 1.00 45.59 101 HIS A C 1
ATOM 822 O O . HIS A 1 101 ? -8.703 -20.409 18.804 1.00 45.59 101 HIS A O 1
ATOM 828 N N . ILE A 1 102 ? -9.647 -19.256 20.485 1.00 52.78 102 ILE A N 1
ATOM 829 C CA . ILE A 1 102 ? -8.566 -18.274 20.590 1.00 52.78 102 ILE A CA 1
ATOM 830 C C . ILE A 1 102 ? -7.400 -18.936 21.325 1.00 52.78 102 ILE A C 1
ATOM 832 O O . ILE A 1 102 ? -7.253 -18.830 22.538 1.00 52.78 102 ILE A O 1
ATOM 836 N N . ASN A 1 103 ? -6.568 -19.671 20.591 1.00 43.38 103 ASN A N 1
ATOM 837 C CA . ASN A 1 103 ? -5.271 -20.060 21.121 1.00 43.38 103 ASN A CA 1
ATOM 838 C C . ASN A 1 103 ? -4.479 -18.775 21.391 1.00 43.38 103 ASN A C 1
ATOM 840 O O . ASN A 1 103 ? -4.360 -17.912 20.519 1.00 43.38 103 ASN A O 1
ATOM 844 N N . LYS A 1 104 ? -4.013 -18.653 22.638 1.00 52.84 104 LYS A N 1
ATOM 845 C CA . LYS A 1 104 ? -3.204 -17.560 23.189 1.00 52.84 104 LYS A CA 1
ATOM 846 C C . LYS A 1 104 ? -2.177 -17.069 22.158 1.00 52.84 104 LYS A C 1
ATOM 848 O O . LYS A 1 104 ? -1.517 -17.883 21.513 1.00 52.84 104 LYS A O 1
ATOM 853 N N . LEU A 1 105 ? -2.074 -15.746 22.009 1.00 45.53 105 LEU A N 1
ATOM 854 C CA . LEU A 1 105 ? -1.140 -15.085 21.096 1.00 45.53 105 LEU A CA 1
ATOM 855 C C . LEU A 1 105 ? 0.274 -15.668 21.302 1.00 45.53 105 LEU A C 1
ATOM 857 O O . LEU A 1 105 ? 0.756 -15.627 22.434 1.00 45.53 105 LEU A O 1
ATOM 861 N N . PRO A 1 106 ? 0.935 -16.232 20.275 1.00 50.06 106 PRO A N 1
ATOM 862 C CA . PRO A 1 106 ? 2.332 -16.616 20.410 1.00 50.06 106 PRO A CA 1
ATOM 863 C C . PRO A 1 106 ? 3.167 -15.360 20.668 1.00 50.06 106 PRO A C 1
ATOM 865 O O . PRO A 1 106 ? 2.922 -14.317 20.052 1.00 50.06 106 PRO A O 1
ATOM 868 N N . GLU A 1 107 ? 4.126 -15.474 21.590 1.00 45.59 107 GLU A N 1
ATOM 869 C CA . GLU A 1 107 ? 5.042 -14.391 21.954 1.00 45.59 107 GLU A CA 1
ATOM 870 C C . GLU A 1 107 ? 5.667 -13.754 20.698 1.00 45.59 107 GLU A C 1
ATOM 872 O O . GLU A 1 107 ? 5.907 -14.45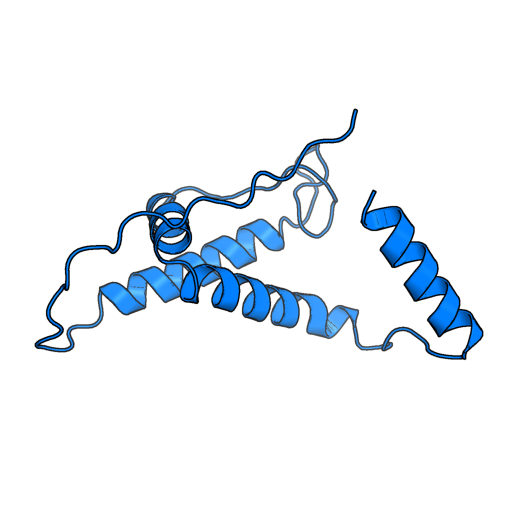7 19.703 1.00 45.59 107 GLU A O 1
ATOM 877 N N . PRO A 1 108 ? 5.908 -12.428 20.695 1.00 54.19 108 PRO A N 1
ATOM 878 C CA . PRO A 1 108 ? 6.464 -11.741 19.541 1.00 54.19 108 PRO A CA 1
ATOM 879 C C . PRO A 1 108 ? 7.762 -12.418 19.102 1.00 54.19 108 PRO A C 1
ATOM 881 O O . PRO A 1 108 ? 8.697 -12.547 19.887 1.00 54.19 108 PRO A O 1
ATOM 884 N N . ARG A 1 109 ? 7.845 -12.828 17.832 1.00 62.03 109 ARG A N 1
ATOM 885 C CA . ARG A 1 109 ? 9.144 -13.192 17.260 1.00 62.03 109 ARG A CA 1
ATOM 886 C C . ARG A 1 109 ? 10.014 -11.943 17.292 1.00 62.03 109 ARG A C 1
ATOM 888 O O . ARG A 1 109 ? 9.577 -10.900 16.800 1.00 62.03 109 ARG A O 1
ATOM 895 N N . GLU A 1 110 ? 11.202 -12.059 17.875 1.00 51.03 110 GLU A N 1
ATOM 896 C CA . GLU A 1 110 ? 12.182 -10.979 17.908 1.00 51.03 110 GLU A CA 1
ATOM 897 C C . GLU A 1 110 ? 12.396 -10.445 16.487 1.00 51.03 110 GLU A C 1
ATOM 899 O O . GLU A 1 110 ? 12.717 -11.194 15.560 1.00 51.03 110 GLU A O 1
ATOM 904 N N . GLU A 1 111 ? 12.143 -9.149 16.297 1.00 50.53 111 GLU A N 1
ATOM 905 C CA . GLU A 1 111 ? 12.400 -8.500 15.019 1.00 50.53 111 GLU A CA 1
ATOM 906 C C . GLU A 1 111 ? 13.908 -8.562 14.741 1.00 50.53 111 GLU A C 1
ATOM 908 O O . GLU A 1 111 ? 14.705 -8.216 15.623 1.00 50.53 111 GLU A O 1
ATOM 913 N N . PRO A 1 112 ? 14.336 -8.973 13.533 1.00 48.62 112 PRO A N 1
ATOM 914 C CA . PRO A 1 112 ? 15.740 -8.907 13.181 1.00 48.62 112 PRO A CA 1
ATOM 915 C C . PRO A 1 112 ? 16.194 -7.453 13.299 1.00 48.62 112 PRO A C 1
ATOM 917 O O . PRO A 1 112 ? 15.658 -6.561 12.640 1.00 48.62 112 PRO A O 1
ATOM 920 N N . GLN A 1 113 ? 17.182 -7.221 14.162 1.00 43.47 113 GLN A N 1
ATOM 921 C CA . GLN A 1 113 ? 17.783 -5.913 14.388 1.00 43.47 113 GLN A CA 1
ATOM 922 C C . GLN A 1 113 ? 18.411 -5.426 13.077 1.00 43.47 113 GLN A C 1
ATOM 924 O O . GLN A 1 113 ? 19.538 -5.792 12.732 1.00 43.47 113 GLN A O 1
ATOM 929 N N . ILE A 1 114 ? 17.676 -4.608 12.320 1.00 49.84 114 ILE A N 1
ATOM 930 C CA . ILE A 1 114 ? 18.207 -3.942 11.133 1.00 49.84 114 ILE A CA 1
ATOM 931 C C . ILE A 1 114 ? 19.211 -2.911 11.640 1.00 49.84 114 ILE A C 1
ATOM 933 O O . ILE A 1 114 ? 18.846 -1.808 12.050 1.00 49.84 114 ILE A O 1
ATOM 937 N N . LYS A 1 115 ? 20.495 -3.287 11.638 1.00 40.25 115 LYS A N 1
ATOM 938 C CA . LYS A 1 115 ? 21.601 -2.384 11.954 1.00 40.25 115 LYS A CA 1
ATOM 939 C C . LYS A 1 115 ? 21.523 -1.192 11.004 1.00 40.25 115 LYS A C 1
ATOM 941 O O . LYS A 1 115 ? 21.851 -1.304 9.824 1.00 40.25 115 LYS A O 1
ATOM 946 N N . ARG A 1 116 ? 21.077 -0.045 11.520 1.00 43.72 116 ARG A N 1
ATOM 947 C CA . ARG A 1 116 ? 21.221 1.239 10.835 1.00 43.72 116 ARG A CA 1
ATOM 948 C C . ARG A 1 116 ? 22.717 1.522 10.746 1.00 43.72 116 ARG A C 1
ATOM 950 O O . ARG A 1 116 ? 23.345 1.882 11.737 1.00 43.72 116 ARG A O 1
ATOM 957 N N . THR A 1 117 ? 23.305 1.280 9.581 1.00 47.34 117 THR A N 1
ATOM 958 C CA . THR A 1 117 ? 24.654 1.756 9.274 1.00 47.34 117 THR A CA 1
ATOM 959 C C . THR A 1 117 ? 24.607 3.279 9.205 1.00 47.34 117 THR A C 1
ATOM 961 O O . THR A 1 117 ? 23.750 3.811 8.495 1.00 47.34 117 THR A O 1
ATOM 964 N N . LYS A 1 118 ? 25.477 3.932 9.986 1.00 45.94 118 LYS A N 1
ATOM 965 C CA . LYS A 1 118 ? 25.756 5.372 9.909 1.00 45.94 118 LYS A CA 1
ATOM 966 C C . LYS A 1 118 ? 26.198 5.770 8.503 1.00 45.94 118 LYS A C 1
ATOM 968 O O . LYS A 1 118 ? 26.809 4.912 7.825 1.00 45.94 118 LYS A O 1
#

pLDDT: mean 84.98, std 19.34, range [40.25, 98.56]

Foldseek 3Di:
DVVVVVVVVVVVVVVVVDDDDPCCVVCVLVVLLVVLLVVLVVDVVSLVVLLVCPPDFDADQDPQECGCRNVNNRPVSVSVSSNVSSVVSVVVVVDPDPDDDPDPDPDDDDDPPPPPDD

Secondary structure (DSSP, 8-state):
-HHHHHHHHHHHHHHTTPPPPTTHHHHHHHHHHHHHHHHHHH-HHHHHHHHTTTTS-----S-TTTS-TTTT-S--HHHHHHHHHHHHHHHHHHS--S------PPPPPPPP------

Organism: NCBI:txid1487602

Radius of gyration: 18.51 Å; chains: 1; bounding box: 46×42×46 Å

InterPro domains:
  IPR012816 NADAR [PF08719] (4-90)
  IPR012816 NADAR [cd15457] (3-87)
  IPR037238 YbiA-like superfamily [G3DSA:1.10.357.40] (2-96)
  IPR037238 YbiA-like superfamily [SSF143990] (15-92)